Protein AF-A0A927X550-F1 (afdb_monomer)

Secondary structure (DSSP, 8-state):
-----EEEETTTEEEEETHHHHHHHHHHHHHHHHHHHHHHHHHHHHHHHHHHT--HHHHHHHHHHHHHHHHHHHHHHHHHHHHHHHHHHH--THHHHHHHHHHHHHH-GGGSEEEP-

Foldseek 3Di:
DPPQFWFDQPPPRPTDGQVQLAVLQVVLVCCLPVVLVVLLVVLVVQQVVQVVVVDPVSNVVSVVVSVVSNVVSVVSNVVVVVVLVVQVVPDDDCSVSVVLVVCCNNVHVVSTHTDGD

pLDDT: mean 80.81, std 9.88, range [37.59, 92.25]

Nearest PDB structures (foldseek):
  5jje-assembly1_B  TM=7.922E-01  e=2.238E+00  Natronomonas pharaonis
  5jjf-assembly1_B  TM=7.929E-01  e=2.704E+00  Natronomonas pharaonis
  7zcm-assembly1_B  TM=7.562E-01  e=4.764E+00  Natronomonas pharaonis

Structure (mmCIF, N/CA/C/O backbone):
data_AF-A0A927X550-F1
#
_entry.id   AF-A0A927X550-F1
#
loop_
_atom_site.group_PDB
_atom_site.id
_atom_site.type_symbol
_atom_site.label_atom_id
_atom_site.label_alt_id
_atom_site.label_comp_id
_atom_site.label_asym_id
_atom_site.lab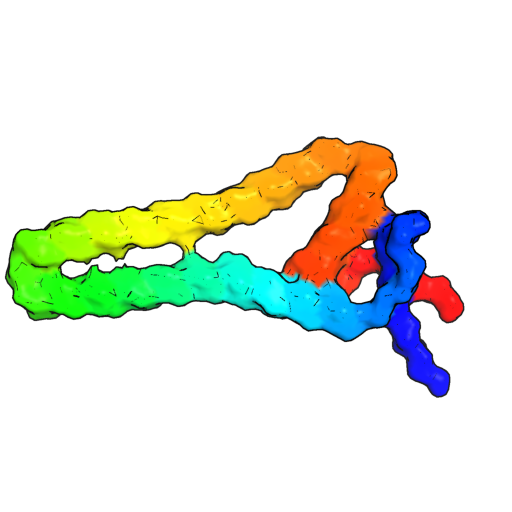el_entity_id
_atom_site.label_seq_id
_atom_site.pdbx_PDB_ins_code
_atom_site.Cartn_x
_atom_site.Cartn_y
_atom_site.Cartn_z
_atom_site.occupancy
_atom_site.B_iso_or_equiv
_atom_site.auth_seq_id
_atom_site.auth_comp_id
_atom_site.auth_asym_id
_atom_site.auth_atom_id
_atom_site.pdbx_PDB_model_num
ATOM 1 N N . MET A 1 1 ? 27.675 -25.679 -6.293 1.00 37.59 1 MET A N 1
ATOM 2 C CA . MET A 1 1 ? 27.161 -24.756 -7.324 1.00 37.59 1 MET A CA 1
ATOM 3 C C . MET A 1 1 ? 25.860 -24.178 -6.790 1.00 37.59 1 MET A C 1
ATOM 5 O O . MET A 1 1 ? 24.838 -24.843 -6.862 1.00 37.59 1 MET A O 1
ATOM 9 N N . LEU A 1 2 ? 25.920 -23.034 -6.102 1.00 45.69 2 LEU A N 1
ATOM 10 C CA . LEU A 1 2 ? 24.711 -22.325 -5.677 1.00 45.69 2 LEU A CA 1
ATOM 11 C C . LEU A 1 2 ? 24.135 -21.668 -6.930 1.00 45.69 2 LEU A C 1
ATOM 13 O O . LEU A 1 2 ? 24.808 -20.841 -7.540 1.00 45.69 2 LEU A O 1
ATOM 17 N N . LEU A 1 3 ? 22.933 -22.068 -7.336 1.00 51.91 3 LEU A N 1
ATOM 18 C CA . LEU A 1 3 ? 22.163 -21.333 -8.331 1.00 51.91 3 LEU A CA 1
ATOM 19 C C . LEU A 1 3 ? 21.733 -20.022 -7.671 1.00 51.91 3 LEU A C 1
ATOM 21 O O . LEU A 1 3 ? 20.689 -19.956 -7.032 1.00 51.91 3 LEU A O 1
ATOM 25 N N . THR A 1 4 ? 22.570 -18.991 -7.745 1.00 62.03 4 THR A N 1
ATOM 26 C CA . THR A 1 4 ? 22.123 -17.623 -7.484 1.00 62.03 4 THR A CA 1
ATOM 27 C C . THR A 1 4 ? 21.137 -17.258 -8.583 1.00 62.03 4 THR A C 1
ATOM 29 O O . THR A 1 4 ? 21.547 -16.902 -9.684 1.00 62.03 4 THR A O 1
ATOM 32 N N . THR A 1 5 ? 19.847 -17.396 -8.286 1.00 68.56 5 THR A N 1
ATOM 33 C CA . THR A 1 5 ? 18.753 -16.787 -9.039 1.00 68.56 5 THR A CA 1
ATOM 34 C C . THR A 1 5 ? 18.974 -15.284 -9.027 1.00 68.56 5 THR A C 1
ATOM 36 O O . THR A 1 5 ? 19.023 -14.634 -7.976 1.00 68.56 5 THR A O 1
ATOM 39 N N . TYR A 1 6 ? 19.212 -14.745 -10.214 1.00 74.56 6 TYR A N 1
ATOM 40 C CA . TYR A 1 6 ? 19.380 -13.324 -10.416 1.00 74.56 6 TYR A CA 1
ATOM 41 C C . TYR A 1 6 ? 18.216 -12.814 -11.266 1.00 74.56 6 TYR A C 1
ATOM 43 O O . TYR A 1 6 ? 17.770 -13.463 -12.211 1.00 74.56 6 TYR A O 1
ATOM 51 N N . TYR A 1 7 ? 17.725 -11.634 -10.920 1.00 77.75 7 TYR A N 1
ATOM 52 C CA . TYR A 1 7 ? 16.660 -10.966 -11.651 1.00 77.75 7 TYR A CA 1
ATOM 53 C C . TYR A 1 7 ? 17.272 -9.861 -12.492 1.00 77.75 7 TYR A C 1
ATOM 55 O O . TYR A 1 7 ? 18.143 -9.121 -12.024 1.00 77.75 7 TYR A O 1
ATOM 63 N N . ALA A 1 8 ? 16.858 -9.770 -13.747 1.00 73.56 8 ALA A N 1
ATOM 64 C CA . ALA A 1 8 ? 17.175 -8.620 -14.576 1.00 73.56 8 ALA A CA 1
ATOM 65 C C . ALA A 1 8 ? 15.974 -7.688 -14.574 1.00 73.56 8 ALA A C 1
ATOM 67 O O . ALA A 1 8 ? 14.839 -8.130 -14.415 1.00 73.56 8 ALA A O 1
ATOM 68 N N . CYS A 1 9 ? 16.228 -6.398 -14.766 1.00 74.88 9 CYS A N 1
ATOM 69 C CA . CYS A 1 9 ? 15.139 -5.508 -15.083 1.00 74.88 9 CYS A CA 1
ATOM 70 C C . CYS A 1 9 ? 15.450 -4.676 -16.314 1.00 74.88 9 CYS A C 1
ATOM 72 O O . CYS A 1 9 ? 16.170 -3.670 -16.273 1.00 74.88 9 CYS A O 1
ATOM 74 N N . GLY A 1 10 ? 14.937 -5.170 -17.438 1.00 67.06 10 GLY A N 1
ATOM 75 C CA . GLY A 1 10 ? 15.233 -4.608 -18.738 1.00 67.06 10 GLY A CA 1
ATOM 76 C C . GLY A 1 10 ? 16.701 -4.605 -19.109 1.00 67.06 10 GLY A C 1
ATOM 77 O O . GLY A 1 10 ? 17.504 -5.406 -18.642 1.00 67.06 10 GLY A O 1
ATOM 78 N N . THR A 1 11 ? 17.044 -3.633 -19.948 1.00 63.38 11 THR A N 1
ATOM 79 C CA . THR A 1 11 ? 18.420 -3.311 -20.334 1.00 63.38 11 THR A CA 1
ATOM 80 C C . THR A 1 11 ? 19.097 -2.332 -19.366 1.00 63.38 11 THR A C 1
ATOM 82 O O . THR A 1 11 ? 20.289 -2.078 -19.512 1.00 63.38 11 THR A O 1
ATOM 85 N N . VAL A 1 12 ? 18.363 -1.778 -18.389 1.00 63.53 12 VAL A N 1
ATOM 86 C CA . VAL A 1 12 ? 18.822 -0.666 -17.533 1.00 63.53 12 VAL A CA 1
ATOM 87 C C . VAL A 1 12 ? 19.508 -1.157 -16.253 1.00 63.53 12 VAL A C 1
ATOM 89 O O . VAL A 1 12 ? 20.492 -0.554 -15.829 1.00 63.53 12 VAL A O 1
ATOM 92 N N . ILE A 1 13 ? 19.028 -2.250 -15.639 1.00 67.19 13 ILE A N 1
ATOM 93 C CA . ILE A 1 13 ? 19.587 -2.779 -14.382 1.00 67.19 13 ILE A CA 1
ATOM 94 C C . ILE A 1 13 ? 20.213 -4.163 -14.624 1.00 67.19 13 ILE A C 1
ATOM 96 O O . ILE A 1 13 ? 19.489 -5.148 -14.809 1.00 67.19 13 ILE A O 1
ATOM 100 N N . PRO A 1 14 ? 21.554 -4.278 -14.597 1.00 64.38 14 PRO A N 1
ATOM 101 C CA . PRO A 1 14 ? 22.230 -5.551 -14.770 1.00 64.38 14 PRO A CA 1
ATOM 102 C C . PRO A 1 14 ? 22.165 -6.356 -13.464 1.00 64.38 14 PRO A C 1
ATOM 104 O O . PRO A 1 14 ? 22.841 -6.017 -12.504 1.00 64.38 14 PRO A O 1
ATOM 107 N N . LYS A 1 15 ? 21.383 -7.446 -13.464 1.00 75.06 15 LYS A N 1
ATOM 108 C CA . LYS A 1 15 ? 21.421 -8.600 -12.531 1.00 75.06 15 LYS A CA 1
ATOM 109 C C . LYS A 1 15 ? 21.491 -8.267 -11.027 1.00 75.06 15 LYS A C 1
ATOM 111 O O . LYS A 1 15 ? 22.548 -7.961 -10.483 1.00 75.06 15 LYS A O 1
ATOM 116 N N . MET A 1 16 ? 20.378 -8.471 -10.325 1.00 78.06 16 MET A N 1
ATOM 117 C CA . MET A 1 16 ? 20.268 -8.343 -8.865 1.00 78.06 16 MET A CA 1
ATOM 118 C C . MET A 1 16 ? 19.932 -9.679 -8.193 1.00 78.06 16 MET A C 1
ATOM 120 O O . MET A 1 16 ? 19.245 -10.515 -8.772 1.00 78.06 16 MET A O 1
ATOM 124 N N . ALA A 1 17 ? 20.409 -9.889 -6.965 1.00 80.25 17 ALA A N 1
ATOM 125 C CA . ALA A 1 17 ? 20.140 -11.110 -6.203 1.00 80.25 17 ALA A CA 1
ATOM 126 C C . ALA A 1 17 ? 18.694 -11.155 -5.675 1.00 80.25 17 ALA A C 1
ATOM 128 O O . ALA A 1 17 ? 18.158 -10.127 -5.264 1.00 80.25 17 ALA A O 1
ATOM 129 N N . GLU A 1 18 ? 18.107 -12.354 -5.584 1.00 79.06 18 GLU A N 1
ATOM 130 C CA . GLU A 1 18 ? 16.732 -12.594 -5.098 1.00 79.06 18 GLU A CA 1
ATOM 131 C C . GLU A 1 18 ? 16.402 -12.001 -3.726 1.00 79.06 18 GLU A C 1
ATOM 133 O O . GLU A 1 18 ? 15.262 -11.622 -3.453 1.00 79.06 18 GLU A O 1
ATOM 138 N N . ILE A 1 19 ? 17.402 -11.901 -2.855 1.00 83.50 19 ILE A N 1
ATOM 139 C CA . ILE A 1 19 ? 17.228 -11.432 -1.479 1.00 83.50 19 ILE A CA 1
ATOM 140 C C . ILE A 1 19 ? 16.681 -9.997 -1.454 1.00 83.50 19 ILE A C 1
ATOM 142 O O . ILE A 1 19 ? 15.891 -9.659 -0.574 1.00 83.50 19 ILE A O 1
ATOM 146 N N . ILE A 1 20 ? 17.065 -9.169 -2.431 1.00 86.50 20 ILE A N 1
ATOM 147 C CA . ILE A 1 20 ? 16.687 -7.757 -2.485 1.00 86.50 20 ILE A CA 1
ATOM 148 C C . ILE A 1 20 ? 15.177 -7.578 -2.746 1.00 86.50 20 ILE A C 1
ATOM 150 O O . ILE A 1 20 ? 14.506 -7.051 -1.857 1.00 86.50 20 ILE A O 1
ATOM 154 N N . PRO A 1 21 ? 14.593 -8.038 -3.877 1.00 85.00 21 PRO A N 1
ATOM 155 C CA . PRO A 1 21 ? 13.162 -7.860 -4.138 1.00 85.00 21 PRO A CA 1
ATOM 156 C C . PRO A 1 21 ? 12.286 -8.570 -3.100 1.00 85.00 21 PRO A C 1
ATOM 158 O O . PRO A 1 21 ? 11.216 -8.074 -2.748 1.00 85.00 21 PRO A O 1
ATOM 161 N N . LYS A 1 22 ? 12.747 -9.694 -2.539 1.00 86.00 22 LYS A N 1
ATOM 162 C CA . LYS A 1 22 ? 12.029 -10.419 -1.484 1.00 86.00 22 LYS A CA 1
ATOM 163 C C . LYS A 1 22 ? 11.936 -9.624 -0.179 1.00 86.00 22 LYS A C 1
ATOM 165 O O . LYS A 1 22 ? 10.874 -9.578 0.439 1.00 86.00 22 LYS A O 1
ATOM 170 N N . LEU A 1 23 ? 13.026 -8.978 0.237 1.00 88.38 23 LEU A N 1
ATOM 171 C CA . LEU A 1 23 ? 13.028 -8.147 1.439 1.00 88.38 23 LEU A CA 1
ATOM 172 C C . LEU A 1 23 ? 12.235 -6.853 1.221 1.00 88.38 23 LEU A C 1
ATOM 174 O O . LEU A 1 23 ? 11.440 -6.474 2.079 1.00 88.38 23 LEU A O 1
ATOM 178 N N . THR A 1 24 ? 12.421 -6.195 0.072 1.00 89.56 24 THR A N 1
ATOM 179 C CA . THR A 1 24 ? 11.729 -4.939 -0.241 1.00 89.56 24 TH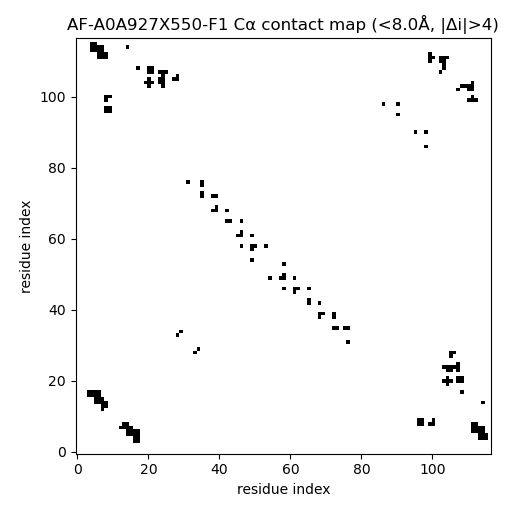R A CA 1
ATOM 180 C C . THR A 1 24 ? 10.218 -5.130 -0.318 1.00 89.56 24 THR A C 1
ATOM 182 O O . THR A 1 24 ? 9.506 -4.393 0.359 1.00 89.56 24 THR A O 1
ATOM 185 N N . SER A 1 25 ? 9.730 -6.140 -1.044 1.00 89.50 25 SER A N 1
ATOM 186 C CA . SER A 1 25 ? 8.286 -6.413 -1.150 1.00 89.50 25 SER A CA 1
ATOM 187 C C . SER A 1 25 ? 7.655 -6.703 0.206 1.00 89.50 25 SER A C 1
ATOM 189 O O . SER A 1 25 ? 6.636 -6.114 0.546 1.00 89.50 25 SER A O 1
ATOM 191 N N . THR A 1 26 ? 8.324 -7.493 1.050 1.00 90.19 26 THR A N 1
ATOM 192 C CA . THR A 1 26 ? 7.849 -7.776 2.414 1.00 90.19 26 THR A CA 1
ATOM 193 C C . THR A 1 26 ? 7.689 -6.497 3.246 1.00 90.19 26 THR A C 1
ATOM 195 O O . THR A 1 26 ? 6.695 -6.332 3.954 1.00 90.19 26 THR A O 1
ATOM 198 N N . ILE A 1 27 ? 8.654 -5.574 3.174 1.00 92.25 27 ILE A N 1
ATOM 199 C CA . ILE A 1 27 ? 8.593 -4.296 3.900 1.00 92.25 27 ILE A CA 1
ATOM 200 C C . ILE A 1 27 ? 7.503 -3.391 3.314 1.00 92.25 27 ILE A C 1
ATOM 202 O O . ILE A 1 27 ? 6.762 -2.752 4.061 1.00 92.25 27 ILE A O 1
ATOM 206 N N . VAL A 1 28 ? 7.393 -3.331 1.987 1.00 89.94 28 VAL A N 1
ATOM 207 C CA . VAL A 1 28 ? 6.398 -2.507 1.298 1.00 89.94 28 VAL A CA 1
ATOM 208 C C . VAL A 1 28 ? 4.982 -2.987 1.608 1.00 89.94 28 VAL A C 1
ATOM 210 O O . VAL A 1 28 ? 4.145 -2.159 1.958 1.00 89.94 28 VAL A O 1
ATOM 213 N N . ASP A 1 29 ? 4.719 -4.291 1.573 1.00 88.31 29 ASP A N 1
ATOM 214 C CA . ASP A 1 29 ? 3.418 -4.865 1.932 1.00 88.31 29 ASP A CA 1
ATOM 215 C C . ASP A 1 29 ? 3.071 -4.608 3.398 1.00 88.31 29 ASP A C 1
ATOM 217 O O . ASP A 1 29 ? 1.946 -4.209 3.721 1.00 88.31 29 ASP A O 1
ATOM 221 N N . LEU A 1 30 ? 4.062 -4.737 4.287 1.00 90.25 30 LEU A N 1
ATOM 222 C CA . LEU A 1 30 ? 3.895 -4.399 5.695 1.00 90.25 30 LEU A CA 1
ATOM 223 C C . LEU A 1 30 ? 3.528 -2.923 5.885 1.00 90.25 30 LEU A C 1
ATOM 225 O O . LEU A 1 30 ? 2.725 -2.616 6.756 1.00 90.25 30 LEU A O 1
ATOM 229 N N . LEU A 1 31 ? 4.059 -1.999 5.084 1.00 88.69 31 LEU A N 1
ATOM 230 C CA . LEU A 1 31 ? 3.691 -0.584 5.175 1.00 88.69 31 LEU A CA 1
ATOM 231 C C . LEU A 1 31 ? 2.338 -0.289 4.516 1.00 88.69 31 LEU A C 1
ATOM 233 O O . LEU A 1 31 ? 1.509 0.390 5.123 1.00 88.69 31 LEU A O 1
ATOM 237 N N . LYS A 1 32 ? 2.086 -0.825 3.316 1.00 84.25 32 LYS A N 1
ATOM 238 C CA . LYS A 1 32 ? 0.830 -0.649 2.568 1.00 84.25 32 LYS A CA 1
ATOM 239 C C . LYS A 1 32 ? -0.385 -1.104 3.369 1.00 84.25 32 LYS A C 1
ATOM 241 O O . LYS A 1 32 ? -1.407 -0.427 3.349 1.00 84.25 32 LYS A O 1
ATOM 246 N N . ILE A 1 33 ? -0.279 -2.239 4.060 1.00 86.12 33 ILE A N 1
ATOM 247 C CA . ILE A 1 33 ? -1.382 -2.828 4.833 1.00 86.12 33 ILE A CA 1
ATOM 248 C C . ILE A 1 33 ? -1.251 -2.500 6.318 1.00 86.12 33 ILE A C 1
ATOM 250 O O . ILE A 1 33 ? -2.238 -2.151 6.966 1.00 86.12 33 ILE A O 1
ATOM 254 N N . GLY A 1 34 ? -0.042 -2.558 6.871 1.00 90.12 34 GLY A N 1
ATOM 255 C CA . GLY A 1 34 ? 0.179 -2.333 8.295 1.00 90.12 34 GLY A CA 1
ATOM 256 C C . GLY A 1 34 ? -0.129 -0.905 8.725 1.00 90.12 34 GLY A C 1
ATOM 257 O O . GLY A 1 34 ? -0.754 -0.738 9.767 1.00 90.12 34 GLY A O 1
ATOM 258 N N . VAL A 1 35 ? 0.209 0.125 7.934 1.00 88.88 35 VAL A N 1
ATOM 259 C CA . VAL A 1 35 ? -0.088 1.521 8.313 1.00 88.88 35 VAL A CA 1
ATOM 260 C C . VAL A 1 35 ? -1.604 1.776 8.402 1.00 88.88 35 VAL A C 1
ATOM 262 O O . VAL A 1 35 ? -2.049 2.221 9.464 1.00 88.88 35 VAL A O 1
ATOM 265 N N . PRO A 1 36 ? -2.435 1.462 7.384 1.00 84.19 36 PRO A N 1
ATOM 266 C CA . PRO A 1 36 ? -3.888 1.615 7.493 1.00 84.19 36 PRO A CA 1
ATOM 267 C C . PRO A 1 36 ? -4.508 0.807 8.639 1.00 84.19 36 PRO A C 1
ATOM 269 O O . PRO A 1 36 ? -5.346 1.332 9.371 1.00 84.19 36 PRO A O 1
ATOM 272 N N . VAL A 1 37 ? -4.078 -0.444 8.840 1.00 89.38 37 VAL A N 1
ATOM 273 C CA . VAL A 1 37 ? -4.590 -1.305 9.922 1.00 89.38 37 VAL A CA 1
ATOM 274 C C . VAL A 1 37 ? -4.244 -0.730 11.297 1.00 89.38 37 VAL A C 1
ATOM 276 O O . VAL A 1 37 ? -5.107 -0.655 12.172 1.00 89.38 37 VAL A O 1
ATOM 279 N N . LEU A 1 38 ? -3.010 -0.260 11.485 1.00 90.62 38 LEU A N 1
ATOM 280 C CA . LEU A 1 38 ? -2.560 0.354 12.733 1.00 90.62 38 LEU A CA 1
ATOM 281 C C . LEU A 1 38 ? -3.348 1.638 13.044 1.00 90.62 38 LEU A C 1
ATOM 283 O O . LEU A 1 38 ? -3.778 1.843 14.180 1.00 90.62 38 LEU A O 1
ATOM 287 N N . LEU A 1 39 ? -3.601 2.475 12.029 1.00 87.38 39 LEU A N 1
ATOM 288 C CA . LEU A 1 39 ? -4.424 3.683 12.158 1.00 87.38 39 LEU A CA 1
ATOM 289 C C . LEU A 1 39 ? -5.867 3.364 12.572 1.00 87.38 39 LEU A C 1
ATOM 291 O O . LEU A 1 39 ? -6.442 4.084 13.391 1.00 87.38 39 LEU A O 1
ATOM 295 N N . ILE A 1 40 ? -6.439 2.278 12.046 1.00 87.31 40 ILE A N 1
ATOM 296 C CA . ILE A 1 40 ? -7.780 1.809 12.410 1.00 87.31 40 ILE A CA 1
ATOM 297 C C . ILE A 1 40 ? -7.808 1.313 13.863 1.00 87.31 40 ILE A C 1
ATOM 299 O O . ILE A 1 40 ? -8.696 1.712 14.616 1.00 87.31 40 ILE A O 1
ATOM 303 N N . ILE A 1 41 ? -6.834 0.496 14.282 1.00 91.38 41 ILE A N 1
ATOM 304 C CA . ILE A 1 41 ? -6.755 -0.030 15.656 1.00 91.38 41 ILE A CA 1
ATOM 305 C C . ILE A 1 41 ? -6.604 1.114 16.659 1.00 91.38 41 ILE A C 1
ATOM 307 O O . ILE A 1 41 ? -7.383 1.202 17.606 1.00 91.38 41 ILE A O 1
ATOM 311 N N . PHE A 1 42 ? -5.665 2.037 16.439 1.00 88.69 42 PHE A N 1
ATOM 312 C CA . PHE A 1 42 ? -5.515 3.196 17.321 1.00 88.69 42 PHE A CA 1
ATOM 313 C C . PHE A 1 42 ? -6.747 4.104 17.303 1.00 88.69 42 PHE A C 1
ATOM 315 O O . PHE A 1 42 ? -7.155 4.607 18.348 1.00 88.69 42 PHE A O 1
ATOM 322 N N . GLY A 1 43 ? -7.398 4.260 16.147 1.00 85.88 43 GLY A N 1
ATOM 323 C CA . GLY A 1 43 ? -8.689 4.935 16.040 1.00 85.88 43 GLY A CA 1
ATOM 324 C C . GLY A 1 43 ? -9.769 4.293 16.912 1.00 85.88 43 GLY A C 1
ATOM 325 O O . GLY A 1 43 ? -10.470 5.006 17.626 1.00 85.88 43 GLY A O 1
ATOM 326 N N . MET A 1 44 ? -9.885 2.964 16.887 1.00 86.06 44 MET A N 1
ATOM 327 C CA . MET A 1 44 ? -10.866 2.229 17.686 1.00 86.06 44 MET A CA 1
ATOM 328 C C . MET A 1 44 ? -10.555 2.267 19.183 1.00 86.06 44 MET A C 1
ATOM 330 O O . MET A 1 44 ? -11.482 2.380 19.978 1.00 86.06 44 MET A O 1
ATOM 334 N N . LEU A 1 45 ? -9.283 2.209 19.586 1.00 89.06 45 LEU A N 1
ATOM 335 C CA . LEU A 1 45 ? -8.896 2.311 20.997 1.00 89.06 45 LEU A CA 1
ATOM 336 C C . LEU A 1 45 ? -9.227 3.692 21.580 1.00 89.06 45 LEU A C 1
ATOM 338 O O . LEU A 1 45 ? -9.757 3.776 22.689 1.00 89.06 45 LEU A O 1
ATOM 342 N N . ASP A 1 46 ? -8.967 4.764 20.829 1.00 82.88 46 ASP A N 1
ATOM 343 C CA . ASP A 1 46 ? -9.332 6.127 21.232 1.00 82.88 46 ASP A CA 1
ATOM 344 C C . ASP A 1 46 ? -10.855 6.303 21.274 1.00 82.88 46 ASP A C 1
ATOM 346 O O . ASP A 1 46 ? -11.405 6.855 22.229 1.00 82.88 46 ASP A O 1
ATOM 350 N N . PHE A 1 47 ? -11.551 5.779 20.262 1.00 83.06 47 PHE A N 1
ATOM 351 C CA . PHE A 1 47 ? -13.004 5.839 20.191 1.00 83.06 47 PHE A CA 1
ATOM 352 C C . PHE A 1 47 ? -13.673 5.046 21.324 1.00 83.06 47 PHE A C 1
ATOM 354 O O . PHE A 1 47 ? -14.571 5.558 21.990 1.00 83.06 47 PHE A O 1
ATOM 361 N N . GLY A 1 48 ? -13.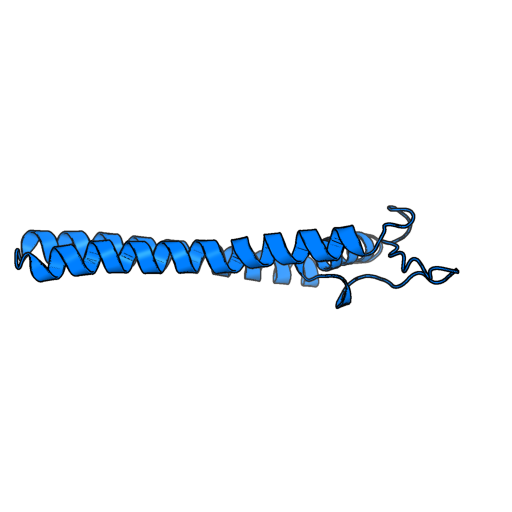200 3.831 21.606 1.00 87.31 48 GLY A N 1
ATOM 362 C CA . GLY A 1 48 ? -13.719 2.973 22.670 1.00 87.31 48 GLY A CA 1
ATOM 363 C C . GLY A 1 48 ? -13.578 3.604 24.056 1.00 87.31 48 GLY A C 1
ATOM 364 O O . GLY A 1 48 ? -14.521 3.564 24.844 1.00 87.31 48 GLY A O 1
ATOM 365 N N . LYS 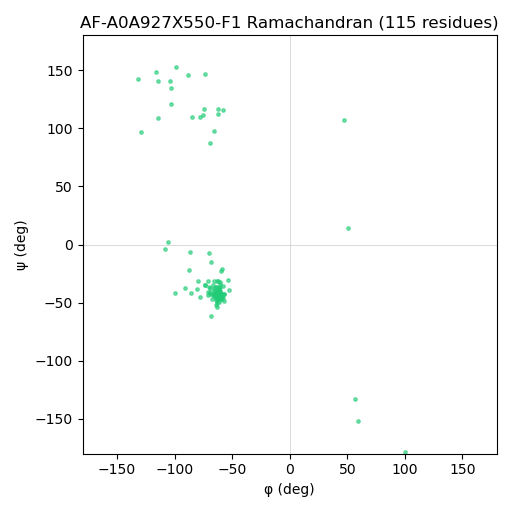A 1 49 ? -12.449 4.269 24.336 1.00 83.50 49 LYS A N 1
ATOM 366 C CA . LYS A 1 49 ? -12.262 5.030 25.584 1.00 83.50 49 LYS A CA 1
ATOM 367 C C . LYS A 1 49 ? -13.269 6.175 25.722 1.00 83.50 49 LYS A C 1
ATOM 369 O O . LYS A 1 49 ? -13.829 6.357 26.800 1.00 83.50 49 LYS A O 1
ATOM 374 N N . ALA A 1 50 ? -13.537 6.909 24.642 1.00 81.88 50 ALA A N 1
ATOM 375 C CA . ALA A 1 50 ? -14.519 7.994 24.644 1.00 81.88 50 ALA A CA 1
ATOM 376 C C . ALA A 1 50 ? -15.964 7.496 24.836 1.00 81.88 50 ALA A C 1
ATOM 378 O O . ALA A 1 50 ? -16.754 8.153 25.509 1.00 81.88 50 ALA A O 1
ATOM 379 N N . VAL A 1 51 ? -16.305 6.319 24.295 1.00 83.38 51 VAL A N 1
ATOM 380 C CA . VAL A 1 51 ? -17.623 5.685 24.491 1.00 83.38 51 VAL A CA 1
ATOM 381 C C . VAL A 1 51 ? -17.835 5.277 25.950 1.00 83.38 51 VAL A C 1
ATOM 383 O O . VAL A 1 51 ? -18.900 5.535 26.508 1.00 83.38 51 VAL A O 1
ATOM 386 N N . ILE A 1 52 ? -16.818 4.694 26.594 1.00 85.56 52 ILE A N 1
ATOM 387 C CA . ILE A 1 52 ? -16.891 4.279 28.006 1.00 85.56 52 ILE A CA 1
ATOM 388 C C . ILE A 1 52 ? -17.038 5.491 28.941 1.00 85.56 52 ILE A C 1
ATOM 390 O O . ILE A 1 52 ? -17.701 5.392 29.969 1.00 85.56 52 ILE A O 1
ATOM 394 N N . ALA A 1 53 ? -16.481 6.650 28.575 1.00 84.88 53 ALA A N 1
ATOM 395 C CA . ALA A 1 53 ? -16.591 7.879 29.360 1.00 84.88 53 ALA A CA 1
ATOM 396 C C . ALA A 1 53 ? -18.008 8.502 29.377 1.00 84.88 53 ALA A C 1
ATOM 398 O O . ALA A 1 53 ? -18.218 9.463 30.115 1.00 84.88 53 ALA A O 1
ATOM 399 N N . GLN A 1 54 ? -18.965 7.988 28.583 1.00 75.06 54 GLN A N 1
ATOM 400 C CA . GLN A 1 54 ? -20.394 8.369 28.535 1.00 75.06 54 GLN A CA 1
ATOM 401 C C . GLN A 1 54 ? -20.719 9.873 28.394 1.00 75.06 54 GLN A C 1
ATOM 403 O O . GLN A 1 54 ? -21.866 10.282 28.562 1.00 75.06 54 GLN A O 1
ATOM 408 N N . LYS A 1 55 ? -19.755 10.726 28.033 1.00 76.19 55 LYS A N 1
ATOM 409 C CA . LYS A 1 55 ? -20.015 12.147 27.772 1.00 76.19 55 LYS A CA 1
ATOM 410 C C . LYS A 1 55 ? -20.482 12.334 26.334 1.00 76.19 55 LYS A C 1
ATOM 412 O O . LYS A 1 55 ? -19.680 12.204 25.413 1.00 76.19 55 LYS A O 1
ATOM 417 N N . GLU A 1 56 ? -21.754 12.668 26.131 1.00 76.12 56 GLU A N 1
ATOM 418 C CA . GLU A 1 56 ? -22.350 12.829 24.792 1.00 76.12 56 GLU A CA 1
ATOM 419 C C . GLU A 1 56 ? -21.560 13.784 23.879 1.00 76.12 56 GLU A C 1
ATOM 421 O O . GLU A 1 56 ? -21.359 13.491 22.696 1.00 76.12 56 GLU A O 1
ATOM 426 N N . ASP A 1 57 ? -21.045 14.883 24.435 1.00 78.56 57 ASP A N 1
ATOM 427 C CA . ASP A 1 57 ? -20.221 15.853 23.704 1.00 78.56 57 ASP A CA 1
ATOM 428 C C . ASP A 1 57 ? -18.875 15.260 23.259 1.00 78.56 57 ASP A C 1
ATOM 430 O O . ASP A 1 57 ? -18.396 15.521 22.150 1.00 78.56 57 ASP A O 1
ATOM 434 N N . GLU A 1 58 ? -18.269 14.410 24.091 1.00 74.88 58 GLU A N 1
ATOM 435 C CA . GLU A 1 58 ? -16.997 13.756 23.776 1.00 74.88 58 GLU A CA 1
ATOM 436 C C . GLU A 1 58 ? -17.172 12.561 22.840 1.00 74.88 58 GLU A C 1
ATOM 438 O O . GLU A 1 58 ? -16.303 12.320 22.000 1.00 74.88 58 GLU A O 1
ATOM 443 N N . ILE A 1 59 ? -18.309 11.862 22.909 1.00 76.88 59 ILE A N 1
ATOM 444 C CA . ILE A 1 59 ? -18.658 10.778 21.986 1.00 76.88 59 ILE A CA 1
ATOM 445 C C . ILE A 1 59 ? -18.797 11.338 20.571 1.00 76.88 59 ILE A C 1
ATOM 447 O O . ILE A 1 59 ? -18.147 10.835 19.657 1.00 76.88 59 ILE A O 1
ATOM 451 N N . LYS A 1 60 ? -19.564 12.419 20.376 1.00 78.94 60 LYS A N 1
ATOM 452 C CA . LYS A 1 60 ? -19.741 13.037 19.048 1.00 78.94 60 LYS A CA 1
ATOM 453 C C . LYS A 1 60 ? -18.426 13.586 18.492 1.00 78.94 60 LYS A C 1
ATOM 455 O O . LYS A 1 60 ? -18.113 13.391 17.315 1.00 78.94 60 LYS A O 1
ATOM 460 N N . LYS A 1 61 ? -17.615 14.223 19.343 1.00 80.38 61 LYS A N 1
ATOM 461 C CA . LYS A 1 61 ? -16.289 14.730 18.962 1.00 80.38 61 LYS A CA 1
ATOM 462 C C . LYS A 1 61 ? -15.338 13.595 18.562 1.00 80.38 61 LYS A C 1
ATOM 464 O O . LYS A 1 61 ? -14.657 13.695 17.540 1.00 80.38 61 LYS A O 1
ATOM 469 N N . SER A 1 62 ? -15.329 12.503 19.323 1.00 77.2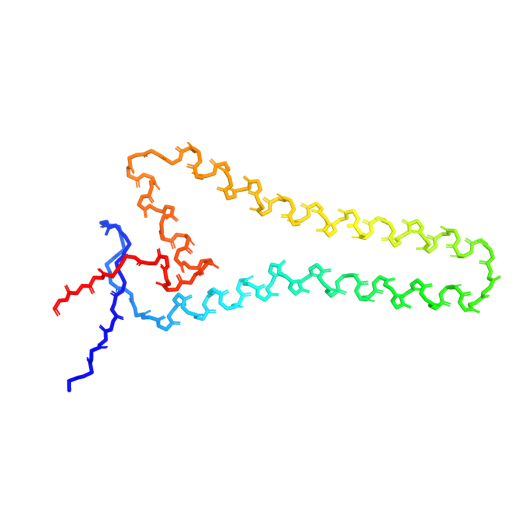5 62 SER A N 1
ATOM 470 C CA . SER A 1 62 ? -14.465 11.343 19.076 1.00 77.25 62 SER A CA 1
ATOM 471 C C . SER A 1 62 ? -14.924 10.512 17.876 1.00 77.25 62 SER A C 1
ATOM 473 O O . SER A 1 62 ? -14.081 10.057 17.107 1.00 77.25 62 SER A O 1
ATOM 475 N N . GLN A 1 63 ? -16.236 10.394 17.631 1.00 81.25 63 GLN A N 1
ATOM 476 C CA . GLN A 1 63 ? -16.784 9.817 16.393 1.00 81.25 63 GLN A CA 1
ATOM 477 C C . GLN A 1 63 ? -16.321 10.596 15.161 1.00 81.25 63 GLN A C 1
ATOM 479 O O . GLN A 1 63 ? -15.856 10.000 14.191 1.00 81.25 63 GLN A O 1
ATOM 484 N N . GLY A 1 64 ? -16.394 11.931 15.201 1.00 83.00 64 GLY A N 1
ATOM 485 C CA . GLY A 1 64 ? -15.944 12.775 14.092 1.00 83.00 64 GLY A CA 1
ATOM 486 C C . GLY A 1 64 ? -14.453 12.610 13.785 1.00 83.00 64 GLY A C 1
ATOM 487 O O . GLY A 1 64 ? -14.055 12.587 12.620 1.00 83.00 64 GLY A O 1
ATOM 488 N N . LEU A 1 65 ? -13.618 12.445 14.815 1.00 83.12 65 LEU A N 1
ATOM 489 C CA . LEU A 1 65 ? -12.192 12.154 14.644 1.00 83.12 65 LEU A CA 1
ATOM 490 C C . LEU A 1 65 ? -11.948 10.742 14.093 1.00 83.12 65 LEU A C 1
ATOM 492 O O . LEU A 1 65 ? -11.114 10.579 13.203 1.00 83.12 65 LEU A O 1
ATOM 496 N N . PHE A 1 66 ? -12.692 9.741 14.565 1.00 83.00 66 PHE A N 1
ATOM 497 C CA . PHE A 1 66 ? -12.597 8.366 14.075 1.00 83.00 66 PHE A CA 1
ATOM 498 C C . PHE A 1 66 ? -12.966 8.255 12.589 1.00 83.00 66 PHE A C 1
ATOM 500 O O . PHE A 1 66 ? -12.208 7.682 11.810 1.00 83.00 66 PHE A O 1
ATOM 507 N N . ILE A 1 67 ? -14.067 8.886 12.166 1.00 87.31 67 ILE A N 1
ATOM 508 C CA . ILE A 1 67 ? -14.489 8.912 10.757 1.00 87.31 67 ILE A CA 1
ATOM 509 C C . ILE A 1 67 ? -13.432 9.594 9.884 1.00 87.31 67 ILE A C 1
ATOM 511 O O . ILE A 1 67 ? -13.092 9.082 8.820 1.00 87.31 67 ILE A O 1
ATOM 515 N N . LYS A 1 68 ? -12.845 10.709 10.339 1.00 86.31 68 LYS A N 1
ATOM 516 C CA . LYS A 1 68 ? -11.747 11.367 9.610 1.00 86.31 68 LYS A CA 1
ATOM 517 C C . LYS A 1 68 ? -10.530 10.452 9.447 1.00 86.31 68 LYS A C 1
ATOM 519 O O . LYS A 1 68 ? -9.942 10.427 8.369 1.00 86.31 68 LYS A O 1
ATOM 524 N N . ARG A 1 69 ? -10.180 9.671 10.477 1.00 85.38 69 ARG A N 1
ATOM 525 C CA . ARG A 1 69 ? -9.099 8.672 10.402 1.00 85.38 69 ARG A CA 1
ATOM 526 C C . ARG A 1 69 ? -9.442 7.533 9.434 1.00 85.38 69 ARG A C 1
ATOM 528 O O . ARG A 1 69 ? -8.594 7.153 8.630 1.00 85.38 69 ARG A O 1
ATOM 535 N N . LEU A 1 70 ? -10.687 7.057 9.433 1.00 87.50 70 LEU A N 1
ATOM 536 C CA . LEU A 1 70 ? -11.162 6.035 8.496 1.00 87.50 70 LEU A CA 1
ATOM 537 C C . LEU A 1 70 ? -11.079 6.519 7.040 1.00 87.50 70 LEU A C 1
ATOM 539 O O . LEU A 1 70 ? -10.552 5.819 6.179 1.00 87.50 70 LEU A O 1
ATOM 543 N N . ILE A 1 71 ? -11.532 7.750 6.783 1.00 89.25 71 ILE A N 1
ATOM 544 C CA . ILE A 1 71 ? -11.450 8.382 5.462 1.00 89.25 71 ILE A CA 1
ATOM 545 C C . ILE A 1 71 ? -9.987 8.542 5.042 1.00 89.25 71 ILE A C 1
ATOM 547 O O . ILE A 1 71 ? -9.653 8.223 3.906 1.00 89.25 71 ILE A O 1
ATOM 551 N N . SER A 1 72 ? -9.090 8.963 5.942 1.00 85.62 72 SER A N 1
ATOM 552 C CA . SER A 1 72 ? -7.662 9.052 5.606 1.00 85.62 72 SER A CA 1
ATOM 553 C C . SER A 1 72 ? -7.041 7.696 5.256 1.00 85.62 72 SER A C 1
ATOM 555 O O . SER A 1 72 ? -6.280 7.616 4.296 1.00 85.62 72 SER A O 1
ATOM 557 N N . ALA A 1 73 ? -7.402 6.622 5.967 1.00 86.25 73 ALA A N 1
ATOM 558 C CA . ALA A 1 73 ? -6.915 5.277 5.670 1.00 86.25 73 ALA A CA 1
ATOM 559 C C . ALA A 1 73 ? -7.435 4.779 4.310 1.00 86.25 73 ALA A C 1
ATOM 561 O O . ALA A 1 73 ? -6.663 4.253 3.509 1.00 86.25 73 ALA A O 1
ATOM 562 N N . ALA A 1 74 ? -8.718 5.013 4.021 1.00 88.88 74 ALA A N 1
ATOM 563 C CA . ALA A 1 74 ? -9.315 4.695 2.729 1.00 88.88 74 ALA A CA 1
ATOM 564 C C . ALA A 1 74 ? -8.650 5.476 1.585 1.00 88.88 74 ALA A C 1
ATOM 566 O O . ALA A 1 74 ? -8.304 4.884 0.568 1.00 88.88 74 ALA A O 1
ATOM 567 N N . LEU A 1 75 ? -8.412 6.782 1.751 1.00 89.94 75 LEU A N 1
ATOM 568 C CA . LEU A 1 75 ? -7.743 7.609 0.742 1.00 89.94 75 LEU A CA 1
ATOM 569 C C . LEU A 1 75 ? -6.328 7.111 0.440 1.00 89.94 75 LEU A C 1
ATOM 571 O O . LEU A 1 75 ? -5.978 6.975 -0.726 1.00 89.94 75 LEU A O 1
ATOM 575 N N . VAL A 1 76 ? -5.533 6.801 1.466 1.00 86.38 76 VAL A N 1
ATOM 576 C CA . VAL A 1 76 ? -4.176 6.261 1.282 1.00 86.38 76 VAL A CA 1
ATOM 577 C C . VAL A 1 76 ? -4.218 4.940 0.513 1.00 86.38 76 VAL A C 1
ATOM 579 O O . VAL A 1 76 ? -3.468 4.768 -0.445 1.00 86.38 76 VAL A O 1
ATOM 582 N N . PHE A 1 77 ? -5.139 4.041 0.865 1.00 85.56 77 PHE A N 1
ATOM 583 C CA . PHE A 1 77 ? -5.345 2.787 0.141 1.00 85.56 77 PHE A CA 1
ATOM 584 C C . PHE A 1 77 ? -5.730 3.014 -1.332 1.00 85.56 77 PHE A C 1
ATOM 586 O O . PHE A 1 77 ? -5.128 2.423 -2.228 1.00 85.56 77 PHE A O 1
ATOM 593 N N . PHE A 1 78 ? -6.675 3.920 -1.601 1.00 88.88 78 PHE A N 1
ATOM 594 C CA . PHE A 1 78 ? -7.078 4.262 -2.966 1.00 88.88 78 PHE A CA 1
ATOM 595 C C . PHE A 1 78 ? -5.952 4.904 -3.776 1.00 88.88 78 PHE A C 1
ATOM 597 O O . PHE A 1 78 ? -5.839 4.607 -4.961 1.00 88.88 78 PHE A O 1
ATOM 604 N N . VAL A 1 79 ? -5.098 5.737 -3.172 1.00 89.44 79 VAL A N 1
ATOM 605 C CA . VAL A 1 79 ? -3.942 6.325 -3.869 1.00 89.44 79 VAL A CA 1
ATOM 606 C C . VAL A 1 79 ? -3.022 5.231 -4.405 1.00 89.44 79 VAL A C 1
ATOM 608 O O . VAL A 1 79 ? -2.646 5.295 -5.572 1.00 89.44 79 VAL A O 1
ATOM 611 N N . PHE A 1 80 ? -2.712 4.202 -3.611 1.00 84.12 80 PHE A N 1
ATOM 612 C CA . PHE A 1 80 ? -1.879 3.090 -4.079 1.00 84.12 80 PHE A CA 1
ATOM 613 C C . PHE A 1 80 ? -2.510 2.344 -5.261 1.00 84.12 80 PHE A C 1
ATOM 615 O O . PHE A 1 80 ? -1.826 2.097 -6.252 1.00 84.12 80 PHE A O 1
ATOM 622 N N . ILE A 1 81 ? -3.816 2.062 -5.197 1.00 86.88 81 ILE A N 1
ATOM 623 C CA . ILE A 1 81 ? -4.543 1.405 -6.296 1.00 86.88 81 ILE A CA 1
ATOM 624 C C . ILE A 1 81 ? -4.550 2.276 -7.556 1.00 86.88 81 ILE A C 1
ATOM 626 O O . ILE A 1 81 ? -4.292 1.787 -8.652 1.00 86.88 81 ILE A O 1
ATOM 630 N N . ILE A 1 82 ? -4.844 3.570 -7.420 1.00 91.06 82 ILE A N 1
ATOM 631 C CA . ILE A 1 82 ? -4.910 4.492 -8.560 1.00 91.06 82 ILE A CA 1
ATOM 632 C C . ILE A 1 82 ? -3.543 4.598 -9.232 1.00 91.06 82 ILE A C 1
ATOM 634 O O . ILE A 1 82 ? -3.468 4.550 -10.455 1.00 91.06 82 ILE A O 1
ATOM 638 N N . VAL A 1 83 ? -2.470 4.711 -8.448 1.00 88.31 83 VAL A N 1
ATOM 639 C CA . VAL A 1 83 ? -1.094 4.748 -8.956 1.00 88.31 83 VAL A CA 1
ATOM 640 C C . VAL A 1 83 ? -0.794 3.502 -9.793 1.00 88.31 83 VAL A C 1
ATOM 642 O O . VAL A 1 83 ? -0.343 3.629 -10.930 1.00 88.31 83 VAL A O 1
ATOM 645 N N . GLU A 1 84 ? -1.110 2.314 -9.282 1.00 84.44 84 GLU A N 1
ATOM 646 C CA . GLU A 1 84 ? -0.910 1.051 -9.997 1.00 84.44 84 GLU A CA 1
ATOM 647 C C . GLU A 1 84 ? -1.716 0.994 -11.305 1.00 84.44 84 GLU A C 1
ATOM 649 O O . GLU A 1 84 ? -1.180 0.663 -12.362 1.00 84.44 84 GLU A O 1
ATOM 654 N N . VAL A 1 85 ? -2.991 1.392 -11.270 1.00 89.12 85 VAL A N 1
ATOM 655 C CA . VAL A 1 85 ? -3.857 1.417 -12.458 1.00 89.12 85 VAL A CA 1
ATOM 656 C C . VAL A 1 85 ? -3.346 2.406 -13.505 1.00 89.12 85 VAL A C 1
ATOM 658 O O . VAL A 1 85 ? -3.239 2.052 -14.678 1.00 89.12 85 VAL A O 1
ATOM 661 N N . VAL A 1 86 ? -3.009 3.636 -13.109 1.00 89.69 86 VAL A N 1
ATOM 662 C CA . VAL A 1 86 ? -2.527 4.675 -14.033 1.00 89.69 86 VAL A CA 1
ATOM 663 C C . VAL A 1 86 ? -1.247 4.223 -14.723 1.00 89.69 86 VAL A C 1
ATOM 665 O O . VAL A 1 86 ? -1.136 4.344 -15.943 1.00 89.69 86 VAL A O 1
ATOM 668 N N . PHE A 1 87 ? -0.297 3.660 -13.978 1.00 83.12 87 PHE A N 1
ATOM 669 C CA . PHE A 1 87 ? 0.958 3.212 -14.566 1.00 83.12 87 PHE A CA 1
ATOM 670 C C . PHE A 1 87 ? 0.794 1.986 -15.461 1.00 83.12 87 PHE A C 1
ATOM 672 O O . PHE A 1 87 ? 1.378 1.956 -16.542 1.00 83.12 87 PHE A O 1
ATOM 679 N N . ASN A 1 88 ? -0.088 1.052 -15.107 1.00 83.31 88 ASN A N 1
ATOM 680 C CA . ASN A 1 88 ? -0.436 -0.071 -15.979 1.00 83.31 88 ASN A CA 1
ATOM 681 C C . ASN A 1 88 ? -1.105 0.368 -17.293 1.00 83.31 88 ASN A C 1
ATOM 683 O O . ASN A 1 88 ? -0.921 -0.282 -18.322 1.00 83.31 88 ASN A O 1
ATOM 687 N N . LEU A 1 89 ? -1.859 1.471 -17.280 1.00 86.50 89 LEU A N 1
ATOM 688 C CA . LEU A 1 89 ? -2.510 2.016 -18.474 1.00 86.50 89 LEU A CA 1
ATOM 689 C C . LEU A 1 89 ? -1.561 2.842 -19.354 1.00 86.50 89 LEU A C 1
ATOM 691 O O . LEU A 1 89 ? -1.657 2.784 -20.578 1.00 86.50 89 LEU A O 1
ATOM 695 N N . VAL A 1 90 ? -0.661 3.621 -18.750 1.00 84.81 90 VAL A N 1
ATOM 696 C CA . VAL A 1 90 ? 0.224 4.557 -19.471 1.00 84.81 90 VAL A CA 1
ATOM 697 C C . VAL A 1 90 ? 1.518 3.890 -19.951 1.00 84.81 90 VAL A C 1
ATOM 699 O O . VAL A 1 90 ? 2.143 4.367 -20.904 1.00 84.81 90 VAL A O 1
ATOM 702 N N . ALA A 1 91 ? 1.934 2.777 -19.343 1.00 78.56 91 ALA A N 1
ATOM 703 C CA . ALA A 1 91 ? 3.172 2.106 -19.714 1.00 78.56 91 ALA A CA 1
ATOM 704 C C . ALA A 1 91 ? 3.132 1.606 -21.172 1.00 78.56 91 ALA A C 1
ATOM 706 O O . ALA A 1 91 ? 2.414 0.672 -21.529 1.00 78.56 91 ALA A O 1
ATOM 707 N N . SER A 1 92 ? 3.959 2.211 -22.025 1.00 70.88 92 SER A N 1
ATOM 708 C CA . SER A 1 92 ? 4.159 1.838 -23.429 1.00 70.88 92 SER A CA 1
ATOM 709 C C . SER A 1 92 ? 5.656 1.736 -23.742 1.00 70.88 92 SER A C 1
ATOM 711 O O . SER A 1 92 ? 6.467 2.492 -23.205 1.00 70.88 92 SER A O 1
ATOM 713 N N . GLY A 1 93 ? 6.035 0.763 -24.578 1.00 74.00 93 GLY A N 1
ATOM 714 C CA . GLY A 1 93 ? 7.430 0.540 -24.983 1.00 74.00 93 GLY A CA 1
ATOM 715 C C . GLY A 1 93 ? 8.390 0.317 -23.805 1.00 74.00 93 GLY A C 1
ATOM 716 O O . GLY A 1 93 ? 8.083 -0.440 -22.886 1.00 74.00 93 GLY A O 1
ATOM 717 N N . GLU A 1 94 ? 9.535 1.006 -23.826 1.00 66.44 94 GLU A N 1
ATOM 718 C CA . GLU A 1 94 ? 10.621 0.921 -22.830 1.00 66.44 94 GLU A CA 1
ATOM 719 C C . GLU A 1 94 ? 10.186 1.273 -21.395 1.00 66.44 94 GLU A C 1
ATOM 721 O O . GLU A 1 94 ? 10.815 0.843 -20.429 1.00 66.44 94 GLU A O 1
ATOM 726 N N . GLN A 1 95 ? 9.078 2.004 -21.226 1.00 70.81 95 GLN A N 1
ATOM 727 C CA . GLN A 1 95 ? 8.553 2.345 -19.903 1.00 70.81 95 GLN A CA 1
ATOM 728 C C . GLN A 1 95 ? 7.961 1.128 -19.186 1.00 70.81 95 GLN A C 1
ATOM 730 O O . GLN A 1 95 ? 8.072 1.040 -17.966 1.00 70.81 95 GLN A O 1
ATOM 735 N N . LYS A 1 96 ? 7.392 0.156 -19.922 1.00 75.19 96 LYS A N 1
ATOM 736 C CA . LYS A 1 96 ? 6.922 -1.115 -19.333 1.00 75.19 96 LYS A CA 1
ATOM 737 C C . LYS A 1 96 ? 8.055 -1.847 -18.633 1.00 75.19 96 LYS A C 1
ATOM 739 O O . LYS A 1 96 ? 7.858 -2.431 -17.578 1.00 75.19 96 LYS A O 1
ATOM 744 N N . THR A 1 97 ? 9.249 -1.750 -19.198 1.00 76.62 97 THR A N 1
ATOM 745 C CA . THR A 1 97 ? 10.444 -2.379 -18.665 1.00 76.62 97 THR A CA 1
ATOM 746 C C . THR A 1 97 ? 10.825 -1.813 -17.296 1.00 76.62 97 THR A C 1
ATOM 748 O O . THR A 1 97 ? 11.161 -2.574 -16.399 1.00 76.62 97 THR A O 1
ATOM 751 N N . ILE A 1 98 ? 10.710 -0.494 -17.101 1.00 80.94 98 ILE A N 1
ATOM 752 C CA . ILE A 1 98 ? 10.944 0.152 -15.798 1.00 80.94 98 ILE A CA 1
ATOM 753 C C . ILE A 1 98 ? 9.816 -0.191 -14.816 1.00 80.94 98 ILE A C 1
ATOM 755 O O . ILE A 1 98 ? 10.081 -0.478 -13.648 1.00 80.94 98 ILE A O 1
ATOM 759 N N . TRP A 1 99 ? 8.565 -0.202 -15.287 1.00 82.12 99 TRP A N 1
ATOM 760 C CA . TRP A 1 99 ? 7.407 -0.557 -14.462 1.00 82.12 99 TRP A CA 1
ATOM 761 C C . TRP A 1 99 ? 7.469 -1.986 -13.941 1.00 82.12 99 TRP A C 1
ATOM 763 O O . TRP A 1 99 ? 7.216 -2.190 -12.760 1.00 82.12 99 TRP A O 1
ATOM 773 N N . ASN A 1 100 ? 7.913 -2.943 -14.755 1.00 80.25 100 ASN A N 1
ATOM 774 C CA . ASN A 1 100 ? 8.153 -4.315 -14.312 1.00 80.25 100 ASN A CA 1
ATOM 775 C C . ASN A 1 100 ? 9.222 -4.383 -13.206 1.00 80.25 100 ASN A C 1
ATOM 777 O O . ASN A 1 100 ? 9.106 -5.204 -12.299 1.00 80.25 100 ASN A O 1
ATOM 781 N N . CYS A 1 101 ? 10.220 -3.484 -13.208 1.00 82.94 101 CYS A N 1
ATOM 782 C CA . CYS A 1 101 ? 11.182 -3.394 -12.100 1.00 82.94 101 CYS A CA 1
ATOM 783 C C . CYS A 1 101 ? 10.473 -2.995 -10.823 1.00 82.94 101 CYS A C 1
ATOM 785 O O . CYS A 1 101 ? 10.611 -3.641 -9.790 1.00 82.94 101 CYS A O 1
ATOM 787 N N . VAL A 1 102 ? 9.733 -1.894 -10.895 1.00 85.19 102 VAL A N 1
ATOM 788 C CA . VAL A 1 102 ? 9.043 -1.338 -9.738 1.00 85.19 102 VAL A CA 1
ATOM 789 C C . VAL A 1 102 ? 8.037 -2.359 -9.198 1.00 85.19 102 VAL A C 1
ATOM 791 O O . VAL A 1 102 ? 8.000 -2.574 -7.989 1.00 85.19 102 VAL A O 1
ATOM 794 N N . ASP A 1 103 ? 7.319 -3.061 -10.078 1.00 85.19 103 ASP A N 1
ATOM 795 C CA . ASP A 1 103 ? 6.392 -4.142 -9.731 1.00 85.19 103 ASP A CA 1
ATOM 796 C C . ASP A 1 103 ? 7.104 -5.297 -9.012 1.00 85.19 103 ASP A C 1
ATOM 798 O O . ASP A 1 103 ? 6.672 -5.731 -7.951 1.00 85.19 103 ASP A O 1
ATOM 802 N N . CYS A 1 104 ? 8.262 -5.722 -9.509 1.00 86.44 104 CYS A N 1
ATOM 803 C CA . CYS A 1 104 ? 9.129 -6.718 -8.879 1.00 86.44 104 CYS A CA 1
ATOM 804 C C . CYS A 1 104 ? 9.572 -6.333 -7.450 1.00 86.44 104 CYS A C 1
ATOM 806 O O . CYS A 1 104 ? 9.554 -7.161 -6.536 1.00 86.44 104 CYS A O 1
ATOM 808 N N . PHE A 1 105 ? 9.936 -5.069 -7.209 1.00 87.00 105 PHE A N 1
ATOM 809 C CA . PHE A 1 105 ? 10.318 -4.608 -5.866 1.00 87.00 105 PHE A CA 1
ATOM 810 C C . PHE A 1 105 ? 9.125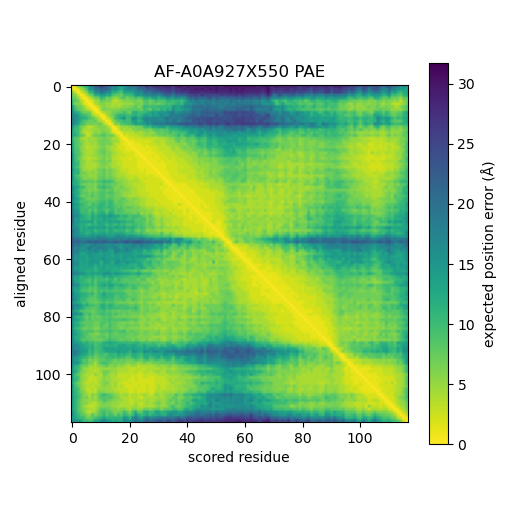 -4.461 -4.921 1.00 87.00 105 PHE A C 1
ATOM 812 O O . PHE A 1 105 ? 9.264 -4.682 -3.719 1.00 87.00 105 PHE A O 1
ATOM 819 N N . ILE A 1 106 ? 7.975 -4.053 -5.452 1.00 87.81 106 ILE A N 1
ATOM 820 C CA . ILE A 1 106 ? 6.787 -3.725 -4.666 1.00 87.81 106 ILE A CA 1
ATOM 821 C C . ILE A 1 106 ? 5.941 -4.968 -4.376 1.00 87.81 106 ILE A C 1
ATOM 823 O O . ILE A 1 106 ? 5.460 -5.105 -3.258 1.00 87.81 106 ILE A O 1
ATOM 827 N N . ASN A 1 107 ? 5.771 -5.851 -5.358 1.00 85.94 107 ASN A N 1
ATOM 828 C CA . ASN A 1 107 ? 4.900 -7.028 -5.313 1.00 85.94 107 ASN A CA 1
ATOM 829 C C . ASN A 1 107 ? 5.688 -8.352 -5.235 1.00 85.94 107 ASN A C 1
ATOM 831 O O . ASN A 1 107 ? 5.100 -9.420 -5.062 1.00 85.94 107 ASN A O 1
ATOM 835 N N . GLY A 1 108 ? 7.022 -8.287 -5.300 1.00 84.88 108 GLY A N 1
ATOM 836 C CA . GLY A 1 108 ? 7.926 -9.381 -4.952 1.00 84.88 108 GLY A CA 1
ATOM 837 C C . GLY A 1 108 ? 8.490 -10.178 -6.133 1.00 84.88 108 GLY A C 1
ATOM 838 O O . GLY A 1 108 ? 8.208 -9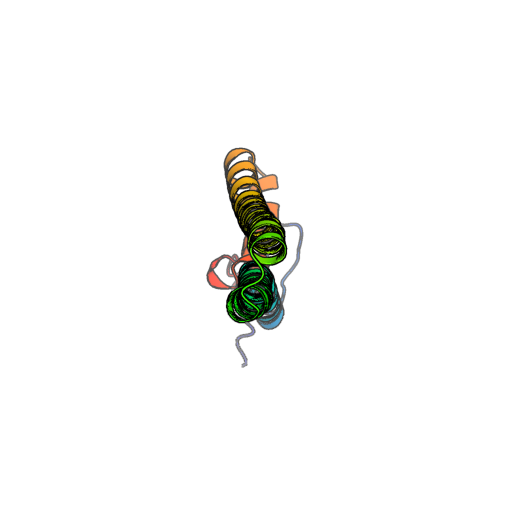.887 -7.297 1.00 84.88 108 GLY A O 1
ATOM 839 N N . PRO A 1 109 ? 9.301 -11.219 -5.837 1.00 80.25 109 PRO A N 1
ATOM 840 C CA . PRO A 1 109 ? 10.085 -11.960 -6.829 1.00 80.25 109 PRO A CA 1
ATOM 841 C C . PRO A 1 109 ? 9.256 -12.628 -7.936 1.00 80.25 109 PRO A C 1
ATOM 843 O O . PRO A 1 109 ? 9.759 -12.856 -9.027 1.00 80.25 109 PRO A O 1
ATOM 846 N N . THR A 1 110 ? 7.971 -12.899 -7.691 1.00 81.25 110 THR A N 1
ATOM 847 C CA . THR A 1 110 ? 7.049 -13.516 -8.664 1.00 81.25 110 THR A CA 1
ATOM 848 C C . THR A 1 110 ? 6.709 -12.614 -9.851 1.00 81.25 110 THR A C 1
ATOM 850 O O . THR A 1 110 ? 6.153 -13.089 -10.840 1.00 81.25 110 THR A O 1
ATOM 853 N N . LYS A 1 111 ? 7.007 -11.317 -9.740 1.00 82.25 111 LYS A N 1
ATOM 854 C CA . LYS A 1 111 ? 6.805 -10.297 -10.774 1.00 82.25 111 LYS A CA 1
ATOM 855 C C . LYS A 1 111 ? 8.110 -9.861 -11.439 1.00 82.25 111 LYS A C 1
ATOM 857 O O . LYS A 1 111 ? 8.103 -8.961 -12.270 1.00 82.25 111 LYS A O 1
ATOM 862 N N . CYS A 1 112 ? 9.227 -10.471 -11.054 1.00 81.69 112 CYS A N 1
ATOM 863 C CA . CYS A 1 112 ? 10.534 -10.162 -11.603 1.00 81.69 112 CYS A CA 1
ATOM 864 C C . CYS A 1 112 ? 10.818 -11.010 -12.846 1.00 81.69 112 CYS A C 1
ATOM 866 O O . CYS A 1 112 ? 10.443 -12.180 -12.909 1.00 81.69 112 CYS A O 1
ATOM 868 N N . ASP A 1 113 ? 11.536 -10.435 -13.809 1.00 79.94 113 ASP A N 1
ATOM 869 C CA . ASP A 1 113 ? 11.992 -11.175 -14.981 1.00 79.94 113 ASP A CA 1
ATOM 870 C C . ASP A 1 113 ? 13.167 -12.087 -14.585 1.00 79.94 113 ASP A C 1
ATOM 872 O O . ASP A 1 113 ? 14.268 -11.626 -14.248 1.00 79.94 113 ASP A O 1
ATOM 876 N N . ASP A 1 114 ? 12.921 -13.399 -14.610 1.00 69.19 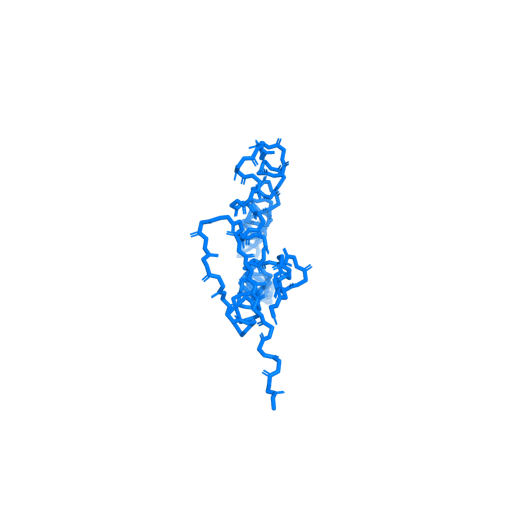114 ASP A N 1
ATOM 877 C CA . ASP A 1 114 ? 13.936 -14.424 -14.378 1.00 69.19 114 ASP A CA 1
ATOM 878 C C . ASP A 1 114 ? 15.014 -14.335 -15.459 1.00 69.19 114 ASP A C 1
ATOM 880 O O . ASP A 1 114 ? 14.769 -14.597 -16.640 1.00 69.19 114 ASP A O 1
ATOM 884 N N . TYR A 1 115 ? 16.243 -14.024 -15.059 1.00 67.62 115 TYR A N 1
ATOM 885 C CA . TYR A 1 115 ? 17.387 -14.115 -15.951 1.00 67.62 115 TYR A CA 1
ATOM 886 C C . TYR A 1 115 ? 18.130 -15.408 -15.551 1.00 67.62 115 TYR A C 1
ATOM 888 O O . TYR A 1 115 ? 18.509 -15.614 -14.399 1.00 67.62 115 TYR A O 1
ATOM 896 N N . LYS A 1 116 ? 18.269 -16.346 -16.495 1.00 53.66 116 LYS A N 1
ATOM 897 C CA . LYS A 1 116 ? 19.067 -17.573 -16.329 1.00 53.66 116 LYS A CA 1
ATOM 898 C C . LYS A 1 116 ? 20.374 -17.404 -17.090 1.00 53.66 116 LYS A C 1
ATOM 900 O O . LYS A 1 116 ? 20.368 -16.839 -18.183 1.00 53.66 116 LYS A O 1
ATOM 905 N N . GLY A 1 117 ? 21.474 -17.875 -16.522 1.00 50.12 117 GLY A N 1
ATOM 906 C CA . GLY A 1 117 ? 22.806 -17.825 -17.132 1.00 50.12 117 GLY A CA 1
ATOM 907 C C . GLY A 1 117 ? 23.563 -19.077 -16.834 1.00 50.12 117 GLY A C 1
ATOM 908 O O . GLY A 1 117 ? 23.315 -19.656 -15.751 1.00 50.12 117 GLY A O 1
#

Radius of gyration: 21.02 Å; Cα contacts (8 Å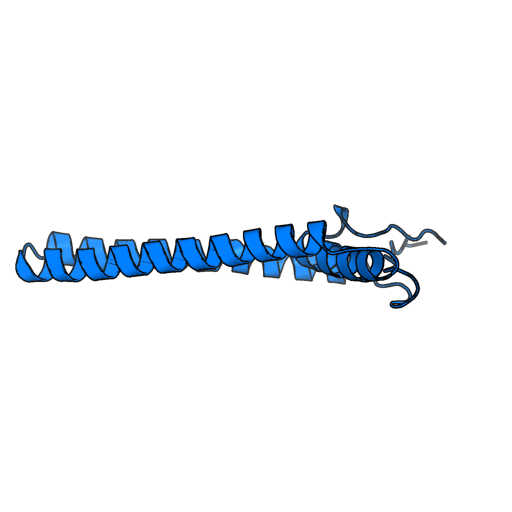, |Δi|>4): 105; chains: 1; bounding box: 50×41×54 Å

Sequence (117 aa):
MLLTTYYACGTVIPKMAEIIPKLTSTIVDLLKIGVPVLLIIFGMLDFGKAVIAQKEDEIKKSQGLFIKRLISAALVFFVFIIVEVVFNLVASGEQKTIWNCVDCFINGPTKCDDYKG

Solvent-accessible surface area (backbone atoms only — not comparable to full-atom values): 6313 Å² total; per-residue (Å²): 135,83,83,76,60,28,34,35,34,64,94,81,42,87,63,42,60,56,68,54,28,46,52,44,11,54,53,45,48,48,48,69,51,44,50,43,52,50,53,49,52,54,36,49,55,57,37,51,54,35,54,74,65,68,40,68,71,50,34,57,54,36,49,54,51,36,51,52,50,52,51,52,37,51,49,56,53,47,49,56,52,50,52,54,52,52,48,68,70,67,48,56,76,76,48,40,39,55,48,40,39,54,41,10,34,50,75,12,63,91,52,41,50,82,49,85,131

Mean predicted aligned error: 8.73 Å